Protein AF-A0A4Y3FT46-F1 (afdb_monomer)

Structure (mmCIF, N/CA/C/O backbone):
data_AF-A0A4Y3FT46-F1
#
_entry.id   AF-A0A4Y3FT46-F1
#
loop_
_atom_site.group_PDB
_atom_site.id
_atom_site.type_symbol
_atom_site.label_atom_id
_atom_site.label_alt_id
_atom_site.label_comp_id
_atom_site.label_asym_id
_atom_site.label_entity_id
_atom_site.label_seq_id
_atom_site.pdbx_PDB_ins_code
_atom_site.Cartn_x
_atom_site.Cartn_y
_atom_site.Cartn_z
_atom_site.occupancy
_atom_site.B_iso_or_equiv
_atom_site.auth_seq_id
_atom_site.auth_comp_id
_atom_site.auth_asym_id
_atom_site.auth_atom_id
_atom_site.pdbx_PDB_model_num
ATOM 1 N N . MET A 1 1 ? 38.279 -9.161 0.865 1.00 46.38 1 MET A N 1
ATOM 2 C CA . MET A 1 1 ? 37.277 -8.080 0.889 1.00 46.38 1 MET A CA 1
ATOM 3 C C . MET A 1 1 ? 36.389 -8.338 -0.309 1.00 46.38 1 MET A C 1
ATOM 5 O O . MET A 1 1 ? 36.678 -7.849 -1.387 1.00 46.38 1 MET A O 1
ATOM 9 N N . GLU A 1 2 ? 35.449 -9.275 -0.173 1.00 42.47 2 GLU A N 1
ATOM 10 C CA . GLU A 1 2 ? 34.506 -9.558 -1.257 1.00 42.47 2 GLU A CA 1
ATOM 11 C C . GLU A 1 2 ? 33.456 -8.454 -1.248 1.00 42.47 2 GLU A C 1
ATOM 13 O O . GLU A 1 2 ? 32.754 -8.250 -0.256 1.00 42.47 2 GLU A O 1
ATOM 18 N N . GLU A 1 3 ? 33.421 -7.698 -2.337 1.00 47.53 3 GLU A N 1
ATOM 19 C CA . GLU A 1 3 ? 32.380 -6.728 -2.619 1.00 47.53 3 GLU A CA 1
ATOM 20 C C . GLU A 1 3 ? 31.052 -7.482 -2.719 1.00 47.53 3 GLU A C 1
ATOM 22 O O . GLU A 1 3 ? 30.854 -8.333 -3.588 1.00 47.53 3 GLU A O 1
ATOM 27 N N . VAL A 1 4 ? 30.145 -7.218 -1.781 1.00 53.03 4 VAL A N 1
ATOM 28 C CA . VAL A 1 4 ? 28.784 -7.743 -1.858 1.00 53.03 4 VAL A CA 1
ATOM 29 C C . VAL A 1 4 ? 28.073 -6.967 -2.964 1.00 53.03 4 VAL A C 1
ATOM 31 O O . VAL A 1 4 ? 27.623 -5.843 -2.753 1.00 53.03 4 VAL A O 1
ATOM 34 N N . ASP A 1 5 ? 28.012 -7.564 -4.153 1.00 53.81 5 ASP A N 1
ATOM 35 C CA . ASP A 1 5 ? 27.216 -7.082 -5.278 1.00 53.81 5 ASP A CA 1
ATOM 36 C C . ASP A 1 5 ? 25.736 -7.048 -4.870 1.00 53.81 5 ASP A C 1
ATOM 38 O O . ASP A 1 5 ? 25.083 -8.081 -4.690 1.00 53.81 5 ASP A O 1
ATOM 42 N N . ILE A 1 6 ? 25.208 -5.835 -4.704 1.00 53.31 6 ILE A N 1
ATOM 43 C CA . ILE A 1 6 ? 23.812 -5.553 -4.346 1.00 53.31 6 ILE A CA 1
ATOM 44 C C . ILE A 1 6 ? 22.839 -6.101 -5.421 1.00 53.31 6 ILE A C 1
ATOM 46 O O . ILE A 1 6 ? 21.646 -6.243 -5.149 1.00 53.31 6 ILE A O 1
ATOM 50 N N . GLY A 1 7 ? 23.336 -6.491 -6.604 1.00 52.00 7 GLY A N 1
ATOM 51 C CA . GLY A 1 7 ? 22.601 -7.210 -7.652 1.00 52.00 7 GLY A CA 1
ATOM 52 C C . GLY A 1 7 ? 22.413 -8.716 -7.409 1.00 52.00 7 GLY A C 1
ATOM 53 O O . GLY A 1 7 ? 21.641 -9.366 -8.121 1.00 52.00 7 GLY A O 1
ATOM 54 N N . LYS A 1 8 ? 23.055 -9.307 -6.390 1.00 51.34 8 LYS A N 1
ATOM 55 C CA . LYS A 1 8 ? 22.972 -10.746 -6.097 1.00 51.34 8 LYS A CA 1
ATOM 56 C C . LYS A 1 8 ? 21.704 -11.097 -5.308 1.00 51.34 8 LYS A C 1
ATOM 58 O O . LYS A 1 8 ? 21.723 -11.338 -4.107 1.00 51.34 8 LYS A O 1
ATOM 63 N N . LEU A 1 9 ? 20.597 -11.150 -6.049 1.00 52.59 9 LEU A N 1
ATOM 64 C CA . LEU A 1 9 ? 19.426 -12.007 -5.841 1.00 52.59 9 LEU A CA 1
ATOM 65 C C . LEU A 1 9 ? 18.874 -12.077 -4.398 1.00 52.59 9 LEU A C 1
ATOM 67 O O . LEU A 1 9 ? 19.090 -13.040 -3.660 1.00 52.59 9 LEU A O 1
ATOM 71 N N . ARG A 1 10 ? 17.950 -11.170 -4.056 1.00 59.50 10 ARG A N 1
ATOM 72 C CA . ARG A 1 10 ? 16.765 -11.667 -3.337 1.00 59.50 10 ARG A CA 1
ATOM 73 C C . ARG A 1 10 ? 16.135 -12.695 -4.278 1.00 59.50 10 ARG A C 1
ATOM 75 O O . ARG A 1 10 ? 15.834 -12.358 -5.417 1.00 59.50 10 ARG A O 1
ATOM 82 N N . SER A 1 11 ? 15.945 -13.938 -3.843 1.00 72.56 11 SER A N 1
ATOM 83 C CA . SER A 1 11 ? 15.382 -15.044 -4.648 1.00 72.56 11 SER A CA 1
ATOM 84 C C . SER A 1 11 ? 13.949 -14.796 -5.163 1.00 72.56 11 SER A C 1
ATOM 86 O O . SER A 1 11 ? 13.305 -15.688 -5.712 1.00 72.56 11 SER A O 1
ATOM 88 N N . SER A 1 12 ? 13.413 -13.588 -4.979 1.00 77.62 12 SER A N 1
ATOM 89 C CA . SER A 1 12 ? 12.098 -13.155 -5.422 1.00 77.62 12 SER A CA 1
ATOM 90 C C . SER A 1 12 ? 12.059 -11.638 -5.639 1.00 77.62 12 SER A C 1
ATOM 92 O O . SER A 1 12 ? 12.805 -10.882 -5.015 1.00 77.62 12 SER A O 1
ATOM 94 N N . CYS A 1 13 ? 11.157 -11.190 -6.519 1.00 83.12 13 CYS A N 1
ATOM 95 C CA . CYS A 1 13 ? 10.852 -9.772 -6.703 1.00 83.12 13 CYS A CA 1
ATOM 96 C C . CYS A 1 13 ? 10.367 -9.169 -5.368 1.00 83.12 13 CYS A C 1
ATOM 98 O O . CYS A 1 13 ? 9.341 -9.632 -4.859 1.00 83.12 13 CYS A O 1
ATOM 100 N N . PRO A 1 14 ? 11.020 -8.124 -4.817 1.00 81.62 14 PRO A N 1
ATOM 101 C CA . PRO A 1 14 ? 10.604 -7.524 -3.547 1.00 81.62 14 PRO A CA 1
ATOM 102 C C . PRO A 1 14 ? 9.160 -7.011 -3.578 1.00 81.62 14 PRO A C 1
ATOM 104 O O . PRO A 1 14 ? 8.432 -7.170 -2.603 1.00 81.62 14 PRO A O 1
ATOM 107 N N . GLY A 1 15 ? 8.720 -6.490 -4.729 1.00 80.69 15 GLY A N 1
ATOM 108 C CA . GLY A 1 15 ? 7.351 -6.018 -4.944 1.00 80.69 15 GLY A CA 1
ATOM 109 C C . GLY A 1 15 ? 6.306 -7.136 -5.007 1.00 80.69 15 GLY A C 1
ATOM 110 O O . GLY A 1 15 ? 5.119 -6.851 -4.939 1.00 80.69 15 GLY A O 1
ATOM 111 N N . SER A 1 16 ? 6.722 -8.404 -5.109 1.00 84.75 16 SER A N 1
ATOM 112 C CA . SER A 1 16 ? 5.807 -9.554 -5.067 1.00 84.75 16 SER A CA 1
ATOM 113 C C . SER A 1 16 ? 5.507 -10.047 -3.652 1.00 84.75 16 SER A C 1
ATOM 115 O O . SER A 1 16 ? 4.682 -10.942 -3.501 1.00 84.75 16 SER A O 1
ATOM 117 N N . THR A 1 17 ? 6.170 -9.501 -2.626 1.00 83.50 17 THR A N 1
ATOM 118 C CA . THR A 1 17 ? 6.043 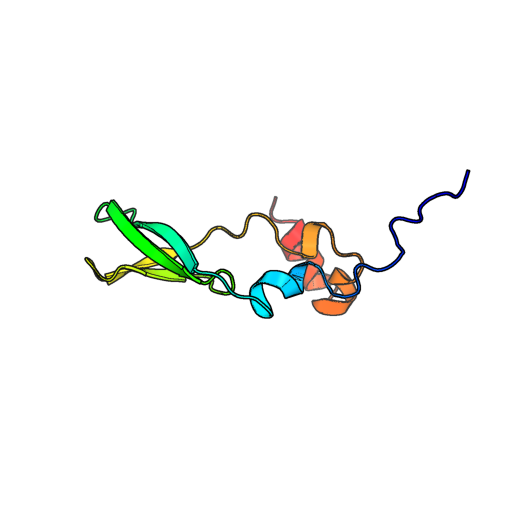-9.980 -1.239 1.00 83.50 17 THR A CA 1
ATOM 119 C C . THR A 1 17 ? 4.606 -9.881 -0.743 1.00 83.50 17 THR A C 1
ATOM 121 O O . THR A 1 17 ? 4.059 -10.893 -0.319 1.00 83.50 17 THR A O 1
ATOM 124 N N . GLU A 1 18 ? 3.984 -8.707 -0.882 1.00 82.06 18 GLU A N 1
ATOM 125 C CA . GLU A 1 18 ? 2.608 -8.471 -0.420 1.00 8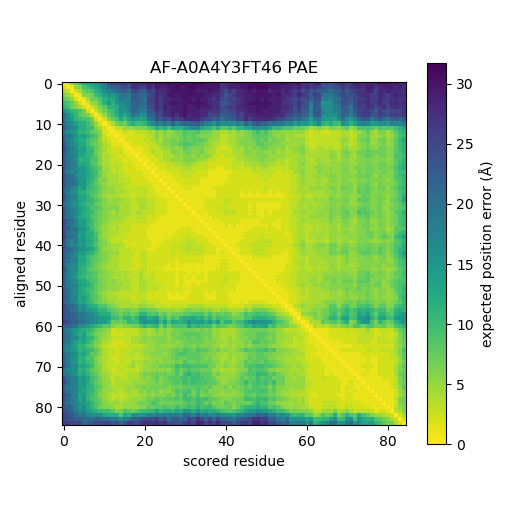2.06 18 GLU A CA 1
ATOM 126 C C . GLU A 1 18 ? 1.584 -9.309 -1.204 1.00 82.06 18 GLU A C 1
ATOM 128 O O . GLU A 1 18 ? 0.620 -9.779 -0.629 1.00 82.06 18 GLU A O 1
ATOM 133 N N . ILE A 1 19 ? 1.846 -9.609 -2.484 1.00 83.00 19 ILE A N 1
ATOM 134 C CA . ILE A 1 19 ? 0.976 -10.471 -3.308 1.00 83.00 19 ILE A CA 1
ATOM 135 C C . ILE A 1 19 ? 1.109 -11.948 -2.908 1.00 83.00 19 ILE A C 1
ATOM 137 O O . ILE A 1 19 ? 0.142 -12.700 -2.893 1.00 83.00 19 ILE A O 1
ATOM 141 N N . LYS 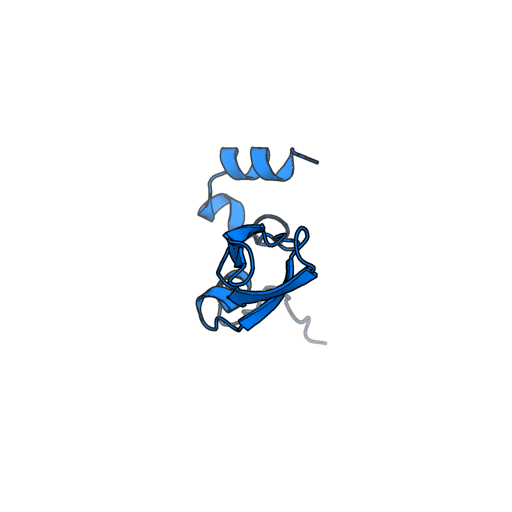A 1 20 ? 2.333 -12.409 -2.628 1.00 86.31 20 LYS A N 1
ATOM 142 C CA . LYS A 1 20 ? 2.600 -13.820 -2.301 1.00 86.31 20 LYS A CA 1
ATOM 143 C C . LYS A 1 20 ? 2.275 -14.164 -0.854 1.00 86.31 20 LYS A C 1
ATOM 145 O O . LYS A 1 20 ? 2.104 -15.339 -0.536 1.00 86.31 20 LYS A O 1
ATOM 150 N N . ARG A 1 21 ? 2.319 -13.173 0.030 1.00 89.12 21 ARG A N 1
ATOM 151 C CA . ARG A 1 21 ? 2.137 -13.322 1.475 1.00 89.12 21 ARG A CA 1
ATOM 152 C C . ARG A 1 21 ? 1.310 -12.140 1.985 1.00 89.12 21 ARG A C 1
ATOM 154 O O . ARG A 1 21 ? 1.856 -11.321 2.729 1.00 89.12 21 ARG A O 1
ATOM 161 N N . PRO A 1 22 ? 0.041 -12.034 1.556 1.00 90.94 22 PRO A N 1
ATOM 162 C CA . PRO A 1 22 ? -0.824 -10.956 1.996 1.00 90.94 22 PRO A CA 1
ATOM 163 C C . PRO A 1 22 ? -1.029 -11.063 3.505 1.00 90.94 22 PRO A C 1
ATOM 165 O O . PRO A 1 22 ? -1.082 -12.158 4.076 1.00 90.94 22 PRO A O 1
ATOM 168 N N . LYS A 1 23 ? -1.087 -9.911 4.158 1.00 93.56 23 LYS A N 1
ATOM 169 C CA . LYS A 1 23 ? -1.309 -9.790 5.600 1.00 93.56 23 LYS A CA 1
ATOM 170 C C . LYS A 1 23 ? -2.394 -8.746 5.856 1.00 93.56 23 LYS A C 1
ATOM 172 O O . LYS A 1 23 ? -2.464 -7.782 5.090 1.00 93.56 23 LYS A O 1
ATOM 177 N N . PRO A 1 24 ? -3.191 -8.906 6.922 1.00 95.19 24 PRO A N 1
ATOM 178 C CA . PRO A 1 24 ? -4.123 -7.872 7.331 1.00 95.19 24 PRO A CA 1
ATOM 179 C C . PRO A 1 24 ? -3.345 -6.658 7.846 1.00 95.19 24 PRO A C 1
ATOM 181 O O . PRO A 1 24 ? -2.376 -6.779 8.605 1.00 95.19 24 PRO A O 1
ATOM 184 N N . GLU A 1 25 ? -3.768 -5.483 7.412 1.00 94.31 25 GLU A N 1
ATOM 185 C CA . GLU A 1 25 ? -3.365 -4.184 7.927 1.00 94.31 25 GLU A CA 1
ATOM 186 C C . GLU A 1 25 ? -4.614 -3.427 8.374 1.00 94.31 25 GLU A C 1
ATOM 188 O O . GLU A 1 25 ? -5.724 -3.733 7.950 1.00 94.31 25 GLU A O 1
ATOM 193 N N . TYR A 1 26 ? -4.431 -2.424 9.227 1.00 95.75 26 TYR A N 1
ATOM 194 C CA . TYR A 1 26 ? -5.544 -1.699 9.822 1.00 95.75 26 TYR A CA 1
ATOM 195 C C . TYR A 1 26 ? -5.378 -0.203 9.609 1.00 95.75 26 TYR A C 1
ATOM 197 O O . TYR A 1 26 ? -4.299 0.362 9.810 1.00 95.75 26 TYR A O 1
ATOM 205 N N . MET A 1 27 ? -6.458 0.441 9.180 1.00 95.25 27 MET A N 1
ATOM 206 C CA . MET A 1 27 ? -6.513 1.877 8.932 1.00 95.25 27 MET A CA 1
ATOM 207 C C . MET A 1 27 ? -7.747 2.481 9.590 1.00 95.25 27 MET A C 1
ATOM 209 O O . MET A 1 27 ? -8.792 1.848 9.693 1.00 95.25 27 MET A O 1
ATOM 213 N N . ILE A 1 28 ? -7.655 3.744 9.999 1.00 97.19 28 ILE A N 1
ATOM 214 C CA . ILE A 1 28 ? -8.788 4.442 10.608 1.00 97.19 28 ILE A CA 1
ATOM 215 C C . ILE A 1 28 ? -9.688 5.027 9.520 1.00 97.19 28 ILE A C 1
ATOM 217 O O . ILE A 1 2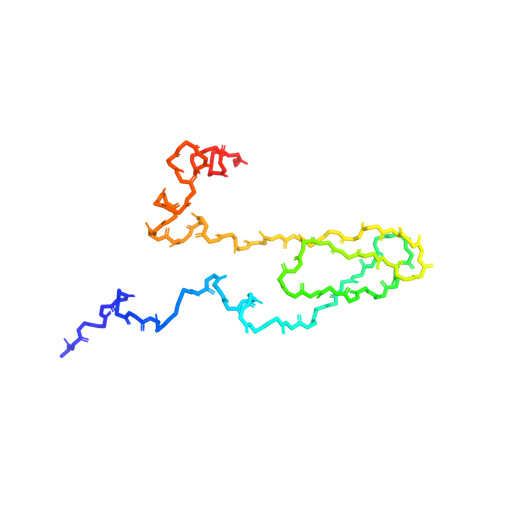8 ? -9.240 5.823 8.688 1.00 97.19 28 ILE A O 1
ATOM 221 N N . CYS A 1 29 ? -10.980 4.699 9.561 1.00 97.50 29 CYS A N 1
ATOM 222 C CA . CYS A 1 29 ? -11.974 5.297 8.679 1.00 97.50 29 CYS A CA 1
ATOM 223 C C . CYS A 1 29 ? -12.042 6.814 8.907 1.00 97.50 29 CYS A C 1
ATOM 225 O O . CYS A 1 29 ? -12.336 7.294 10.005 1.00 97.50 29 CYS A O 1
ATOM 227 N N . SER A 1 30 ? -11.836 7.603 7.853 1.00 95.88 30 SER A N 1
ATOM 228 C CA . SER A 1 30 ? -11.861 9.066 7.950 1.00 95.88 30 SER A CA 1
ATOM 229 C C . SER A 1 30 ? -13.234 9.618 8.357 1.00 95.88 30 SER A C 1
ATOM 231 O O . SER A 1 30 ? -13.279 10.661 9.018 1.00 95.88 30 SER A O 1
ATOM 233 N N . LYS A 1 31 ? -14.319 8.901 8.028 1.00 97.88 31 LYS A N 1
ATOM 234 C CA . LYS A 1 31 ? -15.714 9.298 8.270 1.00 97.88 31 LYS A CA 1
ATOM 235 C C . LYS A 1 31 ? -16.213 8.950 9.674 1.00 97.88 31 LYS A C 1
ATOM 237 O O . LYS A 1 31 ? -16.646 9.852 10.381 1.00 97.88 31 LYS A O 1
ATOM 242 N N . CYS A 1 32 ? -16.164 7.680 10.079 1.00 97.62 32 CYS A N 1
ATOM 243 C CA . CYS A 1 32 ? -16.739 7.223 11.356 1.00 97.62 32 CYS A CA 1
ATOM 244 C C . CYS A 1 32 ? -15.704 6.872 12.436 1.00 97.62 32 CYS A C 1
ATOM 246 O O . CYS A 1 32 ? -16.091 6.604 13.566 1.00 97.62 32 CYS A O 1
ATOM 248 N N . LYS A 1 33 ? -14.403 6.908 12.114 1.00 97.94 33 LYS A N 1
ATOM 249 C CA . LYS A 1 33 ? -13.282 6.595 13.021 1.00 97.94 33 LYS A CA 1
ATOM 250 C C . LYS A 1 33 ? -13.176 5.139 13.484 1.00 97.94 33 LYS A C 1
ATOM 252 O O . LYS A 1 33 ? -12.314 4.860 14.311 1.00 97.94 33 LYS A O 1
ATOM 257 N N . SER A 1 34 ? -13.976 4.224 12.938 1.00 97.81 34 SER A N 1
ATOM 258 C CA . SER A 1 34 ? -13.765 2.793 13.156 1.00 97.81 34 SER A CA 1
ATOM 259 C C . SER A 1 34 ? -12.454 2.324 12.525 1.00 97.81 34 SER A C 1
ATOM 261 O O . SER A 1 34 ? -11.933 2.945 11.589 1.00 97.81 34 SER A O 1
ATOM 263 N N . GLU A 1 35 ? -11.928 1.224 13.048 1.00 98.00 35 GLU A N 1
ATOM 264 C CA . GLU A 1 35 ? -10.835 0.500 12.419 1.00 98.00 35 GLU A CA 1
ATOM 265 C C . GLU A 1 35 ? -11.370 -0.270 11.205 1.00 98.00 35 GLU A C 1
ATOM 267 O O . GLU A 1 35 ? -12.471 -0.817 11.239 1.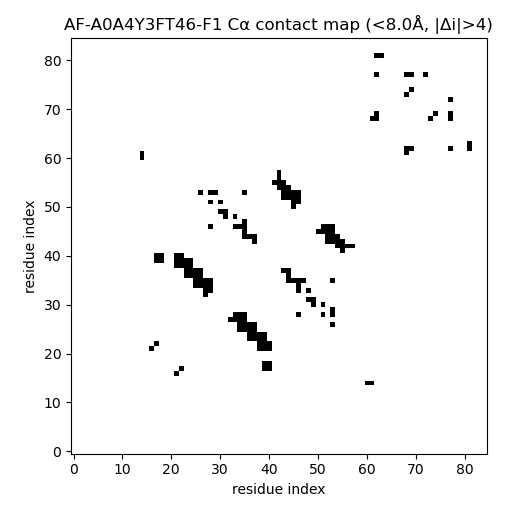00 98.00 35 GLU A O 1
ATOM 272 N N . VAL A 1 36 ? -10.618 -0.245 10.111 1.00 98.19 36 VAL A N 1
ATOM 273 C CA . VAL A 1 36 ? -10.938 -0.934 8.861 1.00 98.19 36 VAL A CA 1
ATOM 274 C C . VAL A 1 36 ? -9.776 -1.855 8.541 1.00 98.19 36 VAL A C 1
ATOM 276 O O . VAL A 1 36 ? -8.644 -1.382 8.394 1.00 98.19 36 VAL A O 1
ATOM 279 N N . GLU A 1 37 ? -10.061 -3.152 8.449 1.00 97.38 37 GLU A N 1
ATOM 280 C CA . GLU A 1 37 ? -9.118 -4.134 7.922 1.00 97.38 37 GLU A CA 1
ATOM 281 C C . GLU A 1 37 ? -8.952 -3.916 6.412 1.00 97.38 37 GLU A C 1
ATOM 283 O O . GLU A 1 37 ? -9.922 -3.714 5.682 1.00 97.38 37 GLU A O 1
ATOM 288 N N . ILE A 1 38 ? -7.709 -3.940 5.947 1.00 95.44 38 ILE A N 1
ATOM 289 C CA . ILE A 1 38 ? -7.351 -3.945 4.532 1.00 95.44 38 ILE A CA 1
ATOM 290 C C . ILE A 1 38 ? -6.202 -4.922 4.312 1.00 95.44 38 ILE A C 1
ATOM 292 O O . ILE A 1 38 ? -5.209 -4.899 5.047 1.00 95.44 38 ILE A O 1
ATOM 296 N N . TRP A 1 39 ? -6.292 -5.769 3.291 1.00 94.00 39 TRP A N 1
ATOM 297 C CA . TRP A 1 39 ? -5.204 -6.694 2.984 1.00 94.00 39 TRP A CA 1
ATOM 298 C C . TRP A 1 39 ? -4.051 -5.974 2.290 1.00 94.00 39 TRP A C 1
ATOM 300 O O . TRP A 1 39 ? -4.221 -4.980 1.575 1.00 94.00 39 TRP A O 1
ATOM 310 N N . SER A 1 40 ? -2.824 -6.431 2.529 1.00 89.56 40 SER A N 1
ATOM 311 C CA . SER A 1 40 ? -1.645 -5.705 2.064 1.00 89.56 40 SER A CA 1
ATOM 312 C C . SER A 1 40 ? -1.513 -5.618 0.536 1.00 89.56 40 SER A C 1
ATOM 314 O O . SER A 1 40 ? -0.877 -4.683 0.032 1.00 89.56 40 SER A O 1
ATOM 316 N N . ASP A 1 41 ? -2.157 -6.526 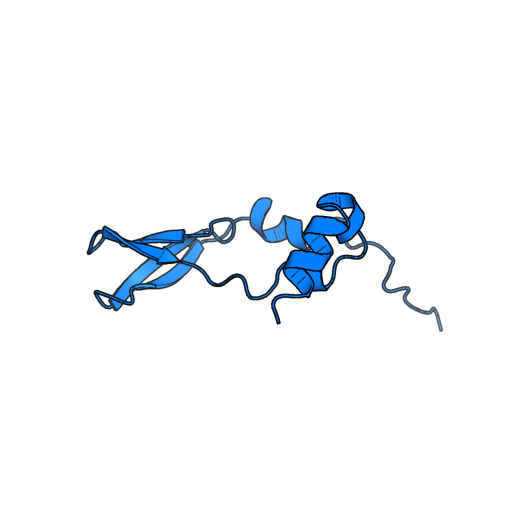-0.195 1.00 89.44 41 ASP A N 1
ATOM 317 C CA . ASP A 1 41 ? -2.282 -6.567 -1.652 1.00 89.44 41 ASP A CA 1
ATOM 318 C C . ASP A 1 41 ? -3.476 -5.767 -2.211 1.00 89.44 41 ASP A C 1
ATOM 320 O O . ASP A 1 41 ? -3.510 -5.466 -3.412 1.00 89.44 41 ASP A O 1
ATOM 324 N N . GLU A 1 42 ? -4.391 -5.310 -1.360 1.00 91.94 42 GLU A N 1
ATOM 325 C CA . GLU A 1 42 ? -5.529 -4.476 -1.743 1.00 91.94 42 GLU A CA 1
ATOM 326 C C . GLU A 1 42 ? -5.142 -2.990 -1.897 1.00 91.94 42 GLU A C 1
ATOM 328 O O . GLU A 1 42 ? -4.064 -2.524 -1.501 1.00 91.94 42 GLU A O 1
ATOM 333 N N . VAL A 1 43 ? -5.999 -2.232 -2.587 1.00 91.38 43 VAL A N 1
ATOM 334 C CA . VAL A 1 43 ? -5.873 -0.767 -2.766 1.00 91.38 43 VAL A CA 1
ATOM 335 C C . VAL A 1 43 ? -6.877 0.009 -1.926 1.00 91.38 43 VAL A C 1
ATOM 337 O O . VAL A 1 43 ? -6.644 1.175 -1.605 1.00 91.38 43 VAL A O 1
ATOM 340 N N . GLU A 1 44 ? -7.996 -0.621 -1.598 1.00 95.56 44 GLU A N 1
ATOM 341 C CA . GLU A 1 44 ? -9.102 -0.029 -0.870 1.00 95.56 44 GLU A CA 1
ATOM 342 C C . GLU A 1 44 ? -9.914 -1.126 -0.189 1.00 95.56 44 GLU A C 1
ATOM 344 O O . GLU A 1 44 ? -9.900 -2.267 -0.641 1.00 95.56 44 GLU A O 1
ATOM 349 N N . ALA A 1 45 ? -10.597 -0.757 0.888 1.00 96.81 45 ALA A N 1
ATOM 350 C CA . ALA A 1 45 ? -11.491 -1.621 1.644 1.00 96.81 45 ALA A CA 1
ATOM 351 C C . ALA A 1 45 ? -12.742 -0.828 2.038 1.00 96.81 45 ALA A C 1
ATOM 353 O O . ALA A 1 45 ? -12.693 0.397 2.210 1.00 96.81 45 ALA A O 1
ATOM 354 N N . GLU A 1 46 ? -13.877 -1.509 2.162 1.00 97.75 46 GLU A N 1
ATOM 355 C CA . GLU A 1 46 ? -15.114 -0.897 2.636 1.00 97.75 46 GLU A CA 1
ATOM 356 C C . GLU A 1 46 ? -15.149 -0.898 4.168 1.00 97.75 46 GLU A C 1
ATOM 358 O O . GLU A 1 46 ? -14.899 -1.910 4.813 1.00 97.75 46 GLU A O 1
ATOM 363 N N . CYS A 1 47 ? -15.458 0.250 4.770 1.00 98.00 47 CYS A N 1
ATOM 364 C CA . CYS A 1 47 ? -15.680 0.325 6.208 1.00 98.00 47 CYS A CA 1
ATOM 365 C C . CYS A 1 47 ? -16.987 -0.386 6.589 1.00 98.00 47 CYS A C 1
ATOM 367 O O . CYS A 1 47 ? -18.064 0.123 6.274 1.00 98.00 47 CYS A O 1
ATOM 369 N N . GLU A 1 48 ? -16.891 -1.485 7.339 1.00 97.25 48 GLU A N 1
ATOM 370 C CA . GLU A 1 48 ? -18.049 -2.289 7.769 1.00 97.25 48 GLU A CA 1
ATOM 371 C C . GLU A 1 48 ? -19.062 -1.501 8.622 1.00 97.25 48 GLU A C 1
ATOM 373 O O . GLU A 1 48 ? -20.255 -1.784 8.593 1.00 97.25 48 GLU A O 1
ATOM 378 N N . GLU A 1 49 ? -18.616 -0.452 9.320 1.00 97.88 49 GLU A N 1
ATOM 379 C CA . GLU A 1 49 ? -19.474 0.363 10.192 1.00 97.88 49 GLU A CA 1
ATOM 380 C C . GLU A 1 49 ? -20.280 1.441 9.446 1.00 97.88 49 GLU A C 1
ATOM 382 O O . GLU A 1 49 ? -21.334 1.872 9.912 1.00 97.88 49 GLU A O 1
ATOM 387 N N . CYS A 1 50 ? -19.788 1.961 8.313 1.00 97.69 50 CYS A N 1
ATOM 388 C CA . CYS A 1 50 ? -20.426 3.117 7.657 1.00 97.69 50 CYS A CA 1
ATOM 389 C C . CYS A 1 50 ? -20.450 3.097 6.121 1.00 97.69 50 CYS A C 1
ATOM 391 O O . CYS A 1 50 ? -20.842 4.106 5.513 1.00 97.69 50 CYS A O 1
ATOM 393 N N . GLY A 1 51 ? -19.988 2.009 5.500 1.00 97.44 51 GLY A N 1
ATOM 394 C CA . GLY A 1 51 ? -19.982 1.773 4.051 1.00 97.44 51 GLY A CA 1
ATOM 395 C C . GLY A 1 51 ? -19.062 2.699 3.250 1.00 97.44 51 GLY A C 1
ATOM 396 O O . GLY A 1 51 ? -19.207 2.857 2.042 1.00 97.44 51 GLY A O 1
ATOM 397 N N . THR A 1 52 ? -18.149 3.416 3.912 1.00 97.75 52 THR A N 1
ATOM 398 C CA . THR A 1 52 ? -17.234 4.332 3.213 1.00 97.75 52 THR A CA 1
ATOM 399 C C . THR A 1 52 ? -16.014 3.581 2.717 1.00 97.75 52 THR A C 1
ATOM 401 O O . THR A 1 52 ? -15.358 2.903 3.502 1.00 97.75 52 THR A O 1
ATOM 404 N N . ILE A 1 53 ? -15.677 3.762 1.440 1.00 97.50 53 ILE A N 1
ATOM 405 C CA . ILE A 1 53 ? -14.457 3.210 0.848 1.00 97.50 53 ILE A CA 1
ATOM 406 C C . ILE A 1 53 ? -13.238 3.938 1.416 1.00 97.50 53 ILE A C 1
ATOM 408 O O . ILE A 1 53 ? -13.069 5.147 1.221 1.00 97.50 53 ILE A O 1
ATOM 412 N N . VAL A 1 54 ? -12.382 3.199 2.115 1.00 96.25 54 VAL A N 1
ATOM 413 C CA . VAL A 1 54 ? -11.109 3.683 2.644 1.00 96.25 54 VAL A CA 1
ATOM 414 C C . VAL A 1 54 ? -9.998 3.246 1.699 1.00 96.25 54 VAL A C 1
ATOM 416 O O . VAL A 1 54 ? -9.814 2.060 1.445 1.00 96.25 54 VAL A O 1
ATOM 419 N N . LYS A 1 55 ? -9.249 4.213 1.165 1.00 94.38 55 LYS A N 1
ATOM 420 C CA . LYS A 1 55 ? -8.156 3.962 0.217 1.00 94.38 55 LYS A CA 1
ATOM 421 C C . LYS A 1 55 ? -6.817 3.918 0.934 1.00 94.38 55 LYS A C 1
ATOM 423 O O . LYS A 1 55 ? -6.513 4.810 1.726 1.00 94.38 55 LYS A O 1
ATOM 428 N N . LYS A 1 56 ? -6.003 2.917 0.608 1.00 88.44 56 LYS A N 1
ATOM 429 C CA . LYS A 1 56 ? -4.632 2.782 1.102 1.00 88.44 56 LYS A CA 1
ATOM 430 C C . LYS A 1 56 ? -3.678 3.598 0.239 1.00 88.44 56 LYS A C 1
ATOM 432 O O . LYS A 1 56 ? -3.630 3.434 -0.982 1.00 88.44 56 LYS A O 1
ATOM 437 N N . THR A 1 57 ? -2.870 4.443 0.871 1.00 79.94 57 THR A N 1
ATOM 438 C CA . THR A 1 57 ? -1.779 5.135 0.177 1.00 79.94 57 THR A CA 1
ATOM 439 C C . THR A 1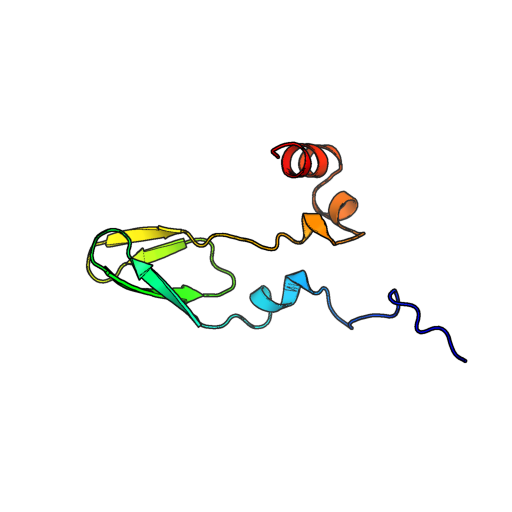 57 ? -0.651 4.144 -0.100 1.00 79.94 57 THR A C 1
ATOM 441 O O . THR A 1 57 ? -0.142 3.485 0.804 1.00 79.94 57 THR A O 1
ATOM 444 N N . ARG A 1 58 ? -0.258 4.000 -1.370 1.00 72.69 58 ARG A N 1
ATOM 445 C CA . ARG A 1 58 ? 0.869 3.144 -1.764 1.00 72.69 58 ARG A CA 1
ATOM 446 C C . ARG A 1 58 ? 2.158 3.955 -1.778 1.00 72.69 58 ARG A C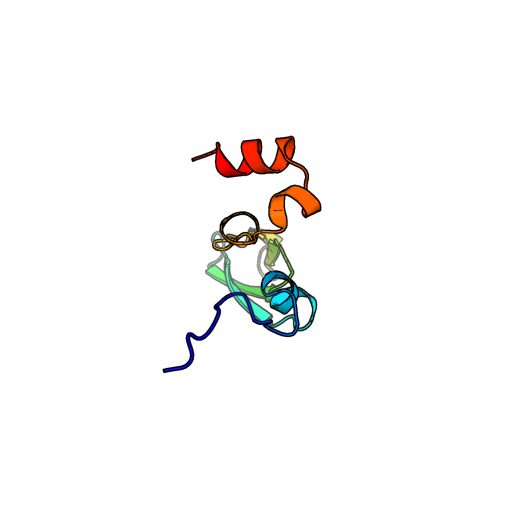 1
ATOM 448 O O . ARG A 1 58 ? 2.598 4.408 -2.831 1.00 72.69 58 ARG A O 1
ATOM 455 N N . ASP A 1 59 ? 2.772 4.090 -0.608 1.00 62.81 59 ASP A N 1
ATOM 456 C CA . ASP A 1 59 ? 3.978 4.909 -0.416 1.00 62.81 59 ASP A CA 1
ATOM 457 C C . ASP A 1 59 ? 5.223 4.346 -1.127 1.00 62.81 59 ASP A C 1
ATOM 459 O O . ASP A 1 59 ? 6.186 5.069 -1.382 1.00 62.81 59 ASP A O 1
ATOM 463 N N . ASN A 1 60 ? 5.218 3.060 -1.498 1.00 63.31 60 ASN A N 1
ATOM 464 C CA . ASN A 1 60 ? 6.376 2.400 -2.099 1.00 63.31 60 ASN A CA 1
ATOM 465 C C . ASN A 1 60 ? 6.023 1.608 -3.367 1.00 63.31 60 ASN A C 1
ATOM 467 O O . ASN A 1 60 ? 6.014 0.376 -3.388 1.00 63.31 60 ASN A O 1
ATOM 471 N N . LEU A 1 61 ? 5.730 2.325 -4.453 1.00 79.00 61 LEU A N 1
ATOM 472 C CA . LEU A 1 61 ? 5.535 1.706 -5.763 1.00 79.00 61 LEU A CA 1
ATOM 473 C C . LEU A 1 61 ? 6.863 1.145 -6.296 1.00 79.00 61 LEU A C 1
ATOM 475 O O . LEU A 1 61 ? 7.877 1.842 -6.335 1.00 79.00 61 LEU A O 1
ATOM 479 N N . CYS A 1 62 ? 6.843 -0.097 -6.790 1.00 86.12 62 CYS A N 1
ATOM 480 C CA . CYS A 1 62 ? 8.027 -0.770 -7.339 1.00 86.12 62 CYS A CA 1
ATOM 481 C C . CYS A 1 62 ? 8.709 0.009 -8.473 1.00 86.12 62 CYS A C 1
ATOM 483 O O . CYS A 1 62 ? 9.917 -0.102 -8.661 1.00 86.12 62 CYS A O 1
ATOM 485 N N . ILE A 1 63 ? 7.962 0.858 -9.181 1.00 88.38 63 ILE A N 1
ATOM 486 C CA . ILE A 1 63 ? 8.469 1.742 -10.237 1.00 88.38 63 ILE A CA 1
ATOM 487 C C . ILE A 1 63 ? 9.560 2.710 -9.752 1.00 88.38 63 ILE A C 1
ATOM 489 O O . ILE A 1 63 ? 10.350 3.191 -10.567 1.00 88.38 63 ILE A O 1
ATOM 493 N N . ASN A 1 64 ? 9.616 2.997 -8.447 1.00 86.25 64 ASN A N 1
ATOM 494 C CA . ASN A 1 64 ? 10.566 3.943 -7.864 1.00 86.25 64 ASN A CA 1
ATOM 495 C C . ASN A 1 64 ? 11.973 3.354 -7.708 1.00 86.25 64 ASN A C 1
ATOM 497 O O . ASN A 1 64 ? 12.942 4.106 -7.743 1.00 86.25 64 ASN A O 1
ATOM 501 N N . TRP A 1 65 ? 12.100 2.033 -7.566 1.00 84.94 65 TRP A N 1
ATOM 502 C CA . TRP A 1 65 ? 13.372 1.376 -7.237 1.00 84.94 65 TRP A CA 1
ATOM 503 C C . TRP A 1 65 ? 13.698 0.158 -8.110 1.00 84.94 65 TRP A C 1
ATOM 505 O O . TRP A 1 65 ? 14.836 -0.300 -8.109 1.00 84.94 65 TRP A O 1
ATOM 515 N N . CYS A 1 66 ? 12.735 -0.399 -8.848 1.00 88.94 66 CYS A N 1
ATOM 516 C CA . CYS A 1 66 ? 12.942 -1.621 -9.621 1.00 88.94 66 CYS A CA 1
ATOM 517 C C . CYS A 1 66 ? 13.625 -1.336 -10.966 1.00 88.94 66 CYS A C 1
ATOM 519 O O . CYS A 1 66 ? 13.078 -0.626 -11.811 1.00 88.94 66 CYS A O 1
ATOM 521 N N . GLU A 1 67 ? 14.775 -1.970 -11.209 1.00 88.06 67 GLU A N 1
ATOM 522 C CA . GLU A 1 67 ? 15.508 -1.893 -12.485 1.00 88.06 67 GLU A CA 1
ATOM 523 C C . GLU A 1 67 ? 14.693 -2.437 -13.679 1.00 88.06 67 GLU A C 1
ATOM 525 O O . GLU A 1 67 ? 14.834 -1.974 -14.808 1.00 88.06 67 GLU A O 1
ATOM 530 N N . TYR A 1 68 ? 13.785 -3.390 -13.429 1.00 90.19 68 TYR A N 1
ATO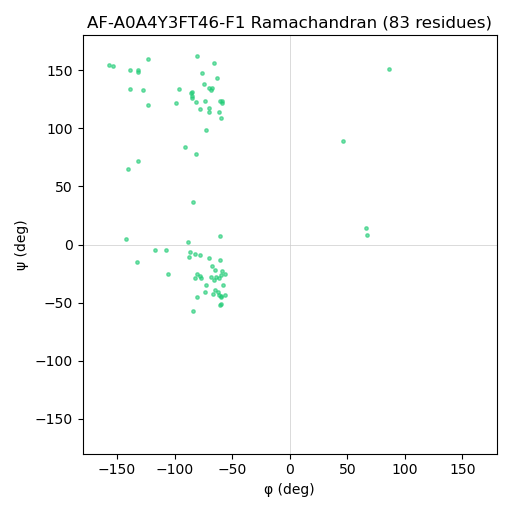M 531 C CA . TYR A 1 68 ? 12.935 -4.013 -14.448 1.00 90.19 68 TYR A CA 1
ATOM 532 C C . TYR A 1 68 ? 11.624 -3.249 -14.685 1.00 90.19 68 TYR A C 1
ATOM 534 O O . TYR A 1 68 ? 10.807 -3.692 -15.493 1.00 90.19 68 TYR A O 1
ATOM 542 N N . ALA A 1 69 ? 11.394 -2.114 -14.012 1.00 90.75 69 ALA A N 1
ATOM 543 C CA . ALA A 1 69 ? 10.129 -1.383 -14.094 1.00 90.75 69 ALA A CA 1
ATOM 544 C C . ALA A 1 69 ? 9.761 -0.999 -15.537 1.00 90.75 69 ALA A C 1
ATOM 546 O O . ALA A 1 69 ? 8.623 -1.208 -15.950 1.00 90.75 69 ALA A O 1
ATOM 547 N N . GLU A 1 70 ? 10.724 -0.516 -16.332 1.00 93.19 70 GLU A N 1
ATOM 548 C CA . GLU A 1 70 ? 10.484 -0.153 -17.738 1.00 93.19 70 GLU A CA 1
ATOM 549 C C . GLU A 1 70 ? 10.047 -1.362 -18.569 1.00 93.19 70 GLU A C 1
ATOM 551 O O . GLU A 1 70 ? 9.108 -1.265 -19.355 1.00 93.19 70 GLU A O 1
ATOM 556 N N . LYS A 1 71 ? 10.669 -2.525 -18.345 1.00 93.12 71 LYS A N 1
ATOM 557 C CA . LYS A 1 71 ? 10.297 -3.777 -19.019 1.00 93.12 71 LYS A CA 1
ATOM 558 C C . LYS A 1 71 ? 8.926 -4.296 -18.571 1.00 93.12 71 LYS A C 1
ATOM 560 O O . LYS A 1 71 ? 8.264 -4.979 -19.340 1.00 93.12 71 LYS A O 1
ATOM 565 N N . CYS A 1 72 ? 8.509 -3.992 -17.342 1.00 89.06 72 CYS A N 1
ATOM 566 C CA . CYS A 1 72 ? 7.257 -4.477 -16.760 1.00 89.06 72 CYS A CA 1
ATOM 567 C C . CYS A 1 72 ? 6.031 -3.680 -17.226 1.00 89.06 72 CYS A C 1
ATOM 569 O O . CYS A 1 72 ? 5.015 -4.278 -17.569 1.00 89.06 72 CYS A O 1
ATOM 571 N N . ILE A 1 73 ? 6.114 -2.346 -17.233 1.00 90.94 73 ILE A N 1
ATOM 572 C CA . ILE A 1 73 ? 4.962 -1.472 -17.526 1.00 90.94 73 ILE A CA 1
ATOM 573 C C . ILE A 1 73 ? 5.125 -0.618 -18.788 1.00 90.94 73 ILE A C 1
ATOM 575 O O . ILE A 1 73 ? 4.183 0.074 -19.172 1.00 90.94 73 ILE A O 1
ATOM 579 N N . GLY A 1 74 ? 6.292 -0.665 -19.433 1.00 94.75 74 GLY A N 1
ATOM 580 C CA . GLY A 1 74 ? 6.626 0.143 -20.602 1.00 94.75 74 GLY A CA 1
ATOM 581 C C . GLY A 1 74 ? 7.177 1.527 -20.249 1.00 94.75 74 GLY A C 1
ATOM 582 O O . GLY A 1 74 ? 6.834 2.129 -19.228 1.00 94.75 74 GLY A O 1
ATOM 583 N N . LYS A 1 75 ? 8.026 2.053 -21.138 1.00 93.56 75 LYS A N 1
ATOM 584 C CA . LYS A 1 75 ? 8.718 3.342 -20.979 1.00 93.56 75 LYS A CA 1
ATOM 585 C C . LYS A 1 75 ? 7.768 4.529 -20.839 1.00 93.56 75 LYS A C 1
ATOM 587 O O . LYS A 1 75 ? 7.961 5.369 -19.967 1.00 93.56 75 LYS A O 1
ATOM 592 N N . GLU A 1 76 ? 6.734 4.590 -21.674 1.00 94.19 76 GLU A N 1
ATOM 593 C CA . GLU A 1 76 ? 5.757 5.684 -21.667 1.00 94.19 76 GLU A CA 1
ATOM 594 C C . GLU A 1 76 ? 5.026 5.775 -20.320 1.00 94.19 76 GLU A C 1
ATOM 596 O O . GLU A 1 76 ? 5.042 6.816 -19.662 1.00 94.19 76 GLU A O 1
ATOM 601 N N . LYS A 1 77 ? 4.473 4.648 -19.857 1.00 92.06 77 LYS A N 1
ATOM 602 C CA . LYS A 1 77 ? 3.748 4.566 -18.585 1.00 92.06 77 LYS A CA 1
ATOM 603 C C . LYS A 1 77 ? 4.657 4.835 -17.386 1.00 92.06 77 LYS A C 1
ATOM 605 O O . LYS A 1 77 ? 4.245 5.515 -16.449 1.00 92.06 77 LYS A O 1
ATOM 610 N N . LEU A 1 78 ? 5.897 4.339 -17.418 1.00 91.38 78 LEU A N 1
ATOM 611 C CA . LEU A 1 78 ? 6.887 4.609 -16.374 1.00 91.38 78 LEU A CA 1
ATOM 612 C C . LEU A 1 78 ? 7.204 6.107 -16.265 1.00 91.38 78 LEU A C 1
ATOM 614 O O . LEU A 1 78 ? 7.251 6.637 -15.156 1.00 91.38 78 LEU A O 1
ATOM 618 N N . ASN A 1 79 ? 7.384 6.789 -17.397 1.00 90.44 79 ASN A N 1
ATOM 619 C CA . ASN A 1 79 ? 7.668 8.223 -17.427 1.00 90.44 79 ASN A CA 1
ATOM 620 C C . ASN A 1 79 ? 6.485 9.055 -16.925 1.00 90.44 79 ASN A C 1
ATOM 622 O O . ASN A 1 79 ? 6.695 9.969 -16.133 1.00 90.44 79 ASN A O 1
ATOM 626 N N . ALA A 1 80 ? 5.253 8.718 -17.319 1.00 89.56 80 ALA A N 1
ATOM 627 C CA . ALA A 1 80 ? 4.056 9.409 -16.837 1.00 89.56 80 ALA A CA 1
ATOM 628 C C . ALA A 1 80 ? 3.919 9.319 -15.303 1.00 89.56 80 ALA A C 1
ATOM 630 O O . ALA A 1 80 ? 3.672 10.321 -14.631 1.00 89.56 80 ALA A O 1
ATOM 631 N N . LEU A 1 81 ? 4.154 8.131 -14.735 1.00 85.81 81 LEU A N 1
ATOM 632 C CA . LEU A 1 81 ? 4.055 7.903 -13.290 1.00 85.81 81 LEU A CA 1
ATOM 633 C C . LEU A 1 81 ? 5.208 8.546 -12.503 1.00 85.81 81 LEU A C 1
ATOM 635 O O . LEU A 1 81 ? 4.988 9.028 -11.397 1.00 85.81 81 LEU A O 1
ATOM 639 N N . LYS A 1 82 ? 6.426 8.588 -13.060 1.00 81.56 82 LYS A N 1
ATOM 640 C CA . LYS A 1 82 ? 7.581 9.260 -12.431 1.00 81.56 82 LYS A CA 1
ATOM 641 C C . LYS A 1 82 ? 7.553 10.784 -12.570 1.00 81.56 82 LYS A C 1
ATOM 643 O O . LYS A 1 82 ? 8.118 11.469 -11.724 1.00 81.56 82 LYS A O 1
ATOM 648 N N . GLY A 1 83 ? 6.935 11.301 -13.632 1.00 67.31 83 GLY A N 1
ATOM 649 C CA . GLY A 1 83 ? 6.858 12.730 -13.945 1.00 67.31 83 GLY A CA 1
ATOM 650 C C . GLY A 1 83 ? 5.752 13.494 -13.214 1.00 67.31 83 GLY A C 1
ATOM 651 O O . GLY A 1 83 ? 5.728 14.715 -13.285 1.00 67.31 83 GLY A O 1
ATOM 652 N N . SER A 1 84 ? 4.861 12.805 -12.498 1.00 58.84 84 SER A N 1
ATOM 653 C CA . SER A 1 84 ? 3.740 13.414 -11.762 1.00 58.84 84 SER A CA 1
ATOM 654 C C . SER A 1 84 ? 4.137 13.922 -10.363 1.00 58.84 84 SER A C 1
ATOM 656 O O . SER A 1 84 ? 3.372 13.758 -9.414 1.00 58.84 84 SER A O 1
ATOM 658 N N . LYS A 1 85 ? 5.353 14.463 -10.217 1.00 45.88 85 LYS A N 1
ATOM 659 C CA . LYS A 1 85 ? 5.909 14.909 -8.931 1.00 45.88 85 LYS A CA 1
ATOM 660 C C . LYS A 1 85 ? 5.586 16.366 -8.627 1.00 45.88 85 LYS A C 1
ATOM 662 O O . LYS A 1 85 ? 5.686 17.186 -9.564 1.00 45.88 85 LYS A O 1
#

Mean predicted aligned error: 8.2 Å

Secondary structure (DSSP, 8-state):
-----TTS--SS-GGGHHHHS--EEEEE-TTT--EEEEETT-SEEE-TTT-PEEEPP----GGGT-TTHHHHH-HHHHHHHHH--

Solvent-accessible surface area (backbone atoms only — not comparable to full-atom values): 5558 Å² total; per-residue (Å²): 135,82,80,80,60,89,81,70,63,72,96,56,65,76,77,45,45,38,71,78,56,60,44,83,41,78,46,69,35,90,84,83,63,47,81,27,71,36,48,58,64,55,58,60,31,66,28,90,89,74,72,47,76,43,72,60,83,75,90,78,55,54,74,81,77,43,89,59,33,45,83,72,64,34,60,68,56,47,48,57,68,66,66,74,116

Sequence (85 aa):
MEEVDIGKLRSSCPGSTEIKRPKPEYMICSKCKSEVEIWSDEVEAECEECGTIVKKTRDNLCINWCEYAEKCIGKEKLNALKGSK

pLDDT: mean 84.4, std 15.51, range [42.47, 98.19]

Foldseek 3Di:
DDDPDPPPDPVDDPVCCCVVPKDWDWDADPPPRDIFTDISPDQWGADPVPRDIDGDDPPDDCLVPPPCNCVVPNPVVSCVVVVPD

Radius of gyration: 17.31 Å; Cα contacts (8 Å, |Δi|>4): 87; chains: 1; bounding box: 58×30×35 Å

Nearest PDB structures (foldseek):
  7exm-assembly2_B  TM=7.159E-01  e=4.109E-01  Severe acute respiratory syndrome coronavirus 2
  6sc9-assembly1_A  TM=4.618E-01  e=1.309E-01  Homo sapiens
  6sc7-assembly1_A  TM=4.758E-01  e=2.807E-01  Homo sapiens
  6sc8-assembly1_A  TM=4.368E-01  e=2.320E-01  Homo sapiens
  4ug0-assembly1_Lp  TM=3.269E-01  e=3.345E+00  Homo sapiens